Protein AF-A0A367F5Q5-F1 (afdb_monomer)

Radius of gyration: 24.17 Å; Cα contacts (8 Å, |Δi|>4): 170; chains: 1; bounding box: 46×85×51 Å

pLDDT: mean 82.83, std 18.9, range [42.12, 97.88]

Sequence (128 aa):
MFGVSLPRGYWCRIDHSNPDGAPVCLRGTTTLDPEQAVGWIREAARDVAWMLDRRVFAKVWAWLGDHPGAAAAVAELGSGRPFDFQFGAGQYWWTLLARPVSLLHLTARCHCLEQVEEAPIRGYRAGL

Organism: NCBI:txid2250578

Foldseek 3Di:
DDDPQFQKKKKKWKWKFDLVRDTDTDDIDIGSALLVRLVVLLVVLVVCLVVADPVQSVVSVVVNVDPVVSVVSSVCVVVQHKDWDWTDDDRIIMIIIMHIDGDDPPPDPPPPPPPPVPDDDDDDDDDD

Mean predicted aligned error: 10.92 Å

Secondary structure (DSSP, 8-state):
-----PPEEEEEEEEEE-TTS-EEEEEEEEES-HHHHHHHHHHHHHHHHTTS-HHHHHHHHHHHH-HHHHHHHHHHHHTT--EEEEEEETTEEEEEEEEEEE--------------------------

Solvent-accessible surface area (backbone atoms only — not comparable to full-atom values): 7780 Å² total; per-residue (Å²): 133,88,78,83,78,60,55,64,27,33,44,32,40,36,32,35,34,42,83,87,68,54,70,44,76,78,50,68,52,74,39,73,45,43,62,58,47,52,49,49,50,54,49,55,50,58,76,49,38,84,78,44,55,75,70,49,29,54,54,53,52,50,56,74,65,37,59,70,61,51,54,49,51,26,52,39,38,68,74,63,42,67,48,79,52,74,53,60,62,92,59,45,37,38,42,35,38,38,35,67,40,72,48,79,82,78,80,69,80,78,77,72,80,85,76,76,80,80,73,82,82,78,82,84,79,83,84,132

Nearest PDB structures (foldseek):
  8xci-assembly1_J  TM=7.444E-01  e=2.643E+00  Escherichia phage Lambda
  6ion-assembly1_A  TM=4.328E-01  e=4.855E+00  Homo sapiens
  6anz-assembly1_A-2  TM=5.271E-01  e=7.897E+00  Neisseria gonorrhoeae NCCP11945

Structure (mmCIF, N/CA/C/O backbone):
data_AF-A0A367F5Q5-F1
#
_entry.id   AF-A0A367F5Q5-F1
#
loop_
_atom_site.group_PDB
_atom_site.id
_atom_site.type_symbol
_atom_site.label_atom_id
_atom_site.label_alt_id
_atom_site.label_comp_id
_atom_site.label_asym_id
_atom_site.label_entity_id
_atom_site.label_seq_id
_atom_site.pdbx_PDB_ins_code
_atom_site.Cartn_x
_atom_site.Cartn_y
_atom_site.Cartn_z
_atom_site.occupancy
_atom_site.B_iso_or_equiv
_atom_site.auth_seq_id
_atom_site.auth_comp_id
_atom_site.auth_asym_id
_atom_site.auth_atom_id
_atom_site.pdbx_PDB_model_num
ATOM 1 N N . MET A 1 1 ? -16.674 2.197 34.337 1.00 42.12 1 MET A N 1
ATOM 2 C CA . MET A 1 1 ? -15.764 3.070 33.566 1.00 42.12 1 MET A CA 1
ATOM 3 C C . MET A 1 1 ? -15.868 2.623 32.112 1.00 42.12 1 MET A C 1
ATOM 5 O O . MET A 1 1 ? -15.331 1.578 31.778 1.00 42.12 1 MET A O 1
ATOM 9 N N . PHE A 1 2 ? -16.672 3.294 31.286 1.00 50.03 2 PHE A N 1
ATOM 10 C CA . PHE A 1 2 ? -16.804 2.926 29.873 1.00 50.03 2 PHE A CA 1
ATOM 11 C C . PHE A 1 2 ? -15.664 3.599 29.109 1.00 50.03 2 PHE A C 1
ATOM 13 O O . PHE A 1 2 ? -15.701 4.803 28.871 1.00 50.03 2 PHE A O 1
ATOM 20 N N . GLY A 1 3 ? -14.609 2.842 28.811 1.00 60.38 3 GLY A N 1
ATOM 21 C CA . GLY A 1 3 ? -13.571 3.298 27.896 1.00 60.38 3 GLY A CA 1
ATOM 22 C C . GLY A 1 3 ? -14.168 3.366 26.498 1.00 60.38 3 GLY A C 1
ATOM 23 O O . GLY A 1 3 ? -14.620 2.350 25.975 1.00 60.38 3 GLY A O 1
ATOM 24 N N . VAL A 1 4 ? -14.215 4.554 25.904 1.00 66.38 4 VAL A N 1
ATOM 25 C CA . VAL A 1 4 ? -14.598 4.696 24.499 1.00 66.38 4 VAL A CA 1
ATOM 26 C C . VAL A 1 4 ? -13.467 4.084 23.671 1.00 66.38 4 VAL A C 1
ATOM 28 O O . VAL A 1 4 ? -12.388 4.666 23.575 1.00 66.38 4 VAL A O 1
ATOM 31 N N . SER A 1 5 ? -13.674 2.889 23.112 1.00 76.12 5 SER A N 1
ATOM 32 C CA . SER A 1 5 ? -12.738 2.327 22.138 1.00 76.12 5 SER A CA 1
ATOM 33 C C . SER A 1 5 ? -12.936 3.052 20.813 1.00 76.12 5 SER A C 1
ATOM 35 O O . SER A 1 5 ? -14.011 2.970 20.215 1.00 76.12 5 SER A O 1
ATOM 37 N N . LEU A 1 6 ? -11.914 3.773 20.360 1.00 80.00 6 LEU A N 1
ATOM 38 C CA . LEU A 1 6 ? -11.952 4.408 19.048 1.00 80.00 6 LEU A CA 1
ATOM 39 C C . LEU A 1 6 ? -12.026 3.336 17.951 1.00 80.00 6 LEU A C 1
ATOM 41 O O . LEU A 1 6 ? -11.348 2.308 18.065 1.00 80.00 6 LEU A O 1
ATOM 45 N N . PRO A 1 7 ? -12.820 3.555 16.889 1.00 82.44 7 PRO A N 1
ATOM 46 C CA . PRO A 1 7 ? -12.836 2.647 15.758 1.00 82.44 7 PRO A CA 1
ATOM 47 C C . PRO A 1 7 ? -11.456 2.621 15.107 1.00 82.44 7 PRO A C 1
ATOM 49 O O . PRO A 1 7 ? -10.784 3.646 14.944 1.00 82.44 7 PRO A O 1
ATOM 52 N N . ARG A 1 8 ? -11.036 1.417 14.736 1.00 88.75 8 ARG A N 1
ATOM 53 C CA . ARG A 1 8 ? -9.786 1.202 14.029 1.00 88.75 8 ARG A CA 1
ATOM 54 C C . ARG A 1 8 ? -9.991 1.497 12.548 1.00 88.75 8 ARG A C 1
ATOM 56 O O . ARG A 1 8 ? -10.961 1.040 11.954 1.00 88.75 8 ARG A O 1
ATOM 63 N N . GLY A 1 9 ? -9.067 2.246 11.970 1.00 94.00 9 GLY A N 1
ATOM 64 C CA . GLY A 1 9 ? -9.004 2.511 10.542 1.00 94.00 9 GLY A CA 1
ATOM 65 C C . GLY A 1 9 ? -7.585 2.376 10.016 1.00 94.00 9 GLY A C 1
ATOM 66 O O . GLY A 1 9 ? -6.656 2.005 10.738 1.00 94.00 9 GLY A O 1
ATOM 67 N N . TYR A 1 10 ? -7.424 2.700 8.744 1.00 96.44 10 TYR A N 1
ATOM 68 C CA . TYR A 1 10 ? -6.175 2.616 8.013 1.00 96.44 10 TYR A CA 1
ATOM 69 C C . TYR A 1 10 ? -5.937 3.936 7.305 1.00 96.44 10 TYR A C 1
ATOM 71 O O . TYR A 1 10 ? -6.725 4.356 6.456 1.00 96.44 10 TYR A O 1
ATOM 79 N N . TRP A 1 11 ? -4.847 4.598 7.672 1.00 96.31 11 TRP A N 1
ATOM 80 C CA . TRP A 1 11 ? -4.366 5.781 6.985 1.00 96.31 11 TRP A CA 1
ATOM 81 C C . TRP A 1 11 ? -3.425 5.349 5.866 1.00 96.31 11 TRP A C 1
ATOM 83 O O . TRP A 1 11 ? -2.403 4.708 6.121 1.00 96.31 11 TRP A O 1
ATOM 93 N N . CYS A 1 12 ? -3.801 5.669 4.632 1.00 97.31 12 CYS A N 1
ATOM 94 C CA . CYS A 1 12 ? -3.041 5.328 3.439 1.00 97.31 12 CYS A CA 1
ATOM 95 C C . CYS A 1 12 ? -2.444 6.595 2.827 1.00 97.31 12 CYS A C 1
ATOM 97 O O . CYS A 1 12 ? -3.110 7.633 2.791 1.00 97.31 12 CYS A O 1
ATOM 99 N N . ARG A 1 13 ? -1.204 6.520 2.345 1.00 97.25 13 ARG A N 1
ATOM 100 C CA . ARG A 1 13 ? -0.484 7.663 1.774 1.00 97.25 13 ARG A CA 1
ATOM 101 C C . ARG A 1 13 ? 0.461 7.221 0.667 1.00 97.25 13 ARG A C 1
ATOM 103 O O . ARG A 1 13 ? 0.980 6.109 0.701 1.00 97.25 13 ARG A O 1
ATOM 110 N N . ILE A 1 14 ? 0.675 8.111 -0.294 1.00 96.12 14 ILE A N 1
ATOM 111 C CA . ILE A 1 14 ? 1.726 8.009 -1.297 1.00 96.12 14 ILE A CA 1
ATOM 112 C C . ILE A 1 14 ? 2.607 9.250 -1.213 1.00 96.12 14 ILE A C 1
ATOM 114 O O . ILE A 1 14 ? 2.140 10.385 -1.362 1.00 96.12 14 ILE A O 1
ATOM 118 N N . ASP A 1 15 ? 3.883 8.999 -0.969 1.00 93.62 15 ASP A N 1
ATOM 119 C CA . ASP A 1 15 ? 4.935 9.996 -0.895 1.00 93.62 15 ASP A CA 1
ATOM 120 C C . ASP A 1 15 ? 5.915 9.782 -2.052 1.00 93.62 15 ASP A C 1
ATOM 122 O O . ASP A 1 15 ? 6.188 8.644 -2.448 1.00 93.62 15 ASP A O 1
ATOM 126 N N . HIS A 1 16 ? 6.462 10.877 -2.576 1.00 90.31 16 HIS A N 1
ATOM 127 C CA . HIS A 1 16 ? 7.584 1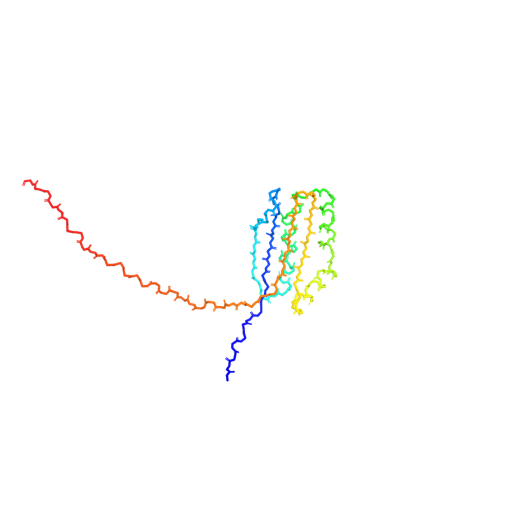0.849 -3.507 1.00 90.31 16 HIS A CA 1
ATOM 128 C C . HIS A 1 16 ? 8.777 11.592 -2.913 1.00 90.31 16 HIS A C 1
ATOM 130 O O . HIS A 1 16 ? 8.626 12.661 -2.323 1.00 90.31 16 HIS A O 1
ATOM 136 N N . SER A 1 17 ? 9.972 11.038 -3.058 1.00 86.25 17 SER A N 1
ATOM 137 C CA . SER A 1 17 ? 11.209 11.724 -2.703 1.00 86.25 17 SER A CA 1
ATOM 138 C C . SER A 1 17 ? 11.615 12.667 -3.833 1.00 86.25 17 SER A C 1
ATOM 140 O O . SER A 1 17 ? 11.729 12.246 -4.986 1.00 86.25 17 SER A O 1
ATOM 142 N N . ASN A 1 18 ? 11.850 13.934 -3.493 1.00 74.56 18 ASN A N 1
ATOM 143 C CA . ASN A 1 18 ? 12.550 14.880 -4.362 1.00 74.56 18 ASN A CA 1
ATOM 144 C C . ASN A 1 18 ? 14.079 14.676 -4.213 1.00 74.56 18 ASN A C 1
ATOM 146 O O . ASN A 1 18 ? 14.505 14.248 -3.138 1.00 74.56 18 ASN A O 1
ATOM 150 N N . PRO A 1 19 ? 14.923 15.001 -5.213 1.00 71.12 19 PRO A N 1
ATOM 151 C CA . PRO A 1 19 ? 16.380 15.126 -5.098 1.00 71.12 19 PRO A CA 1
ATOM 152 C C . PRO A 1 19 ? 16.921 15.736 -3.796 1.00 71.12 19 PRO A C 1
ATOM 154 O O . PRO A 1 19 ? 17.961 15.296 -3.313 1.00 71.12 19 PRO A O 1
ATOM 157 N N . ASP A 1 20 ? 16.197 16.684 -3.194 1.00 75.94 20 ASP A N 1
ATOM 158 C CA . ASP A 1 20 ? 16.553 17.317 -1.912 1.00 75.94 20 ASP A CA 1
ATOM 159 C C . ASP A 1 20 ? 16.311 16.416 -0.677 1.00 75.94 20 ASP A C 1
ATOM 161 O O . ASP A 1 20 ? 16.509 16.830 0.463 1.00 75.94 20 ASP A O 1
ATOM 165 N N . GLY A 1 21 ? 15.844 15.181 -0.880 1.00 69.69 21 GLY A N 1
ATOM 166 C CA . GLY A 1 21 ? 15.638 14.155 0.145 1.00 69.69 21 GLY A CA 1
ATOM 167 C C . GLY A 1 21 ? 14.335 14.273 0.942 1.00 69.69 21 GLY A C 1
ATOM 168 O O . GLY A 1 21 ? 13.954 13.318 1.620 1.00 69.69 21 GLY A O 1
ATOM 169 N N . ALA A 1 22 ? 13.616 15.396 0.853 1.00 78.44 22 ALA A N 1
ATOM 170 C CA . ALA A 1 22 ? 12.341 15.567 1.543 1.00 78.44 22 ALA A CA 1
ATOM 171 C C . ALA A 1 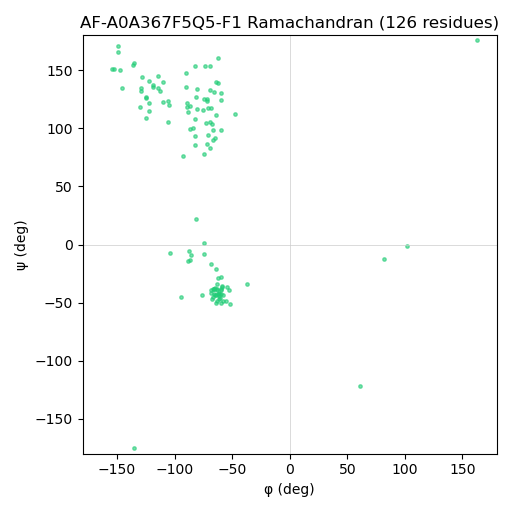22 ? 11.218 14.760 0.853 1.00 78.44 22 ALA A C 1
ATOM 173 O O . ALA A 1 22 ? 10.993 14.940 -0.350 1.00 78.44 22 ALA A O 1
ATOM 174 N N . PRO A 1 23 ? 10.490 13.888 1.581 1.00 79.81 23 PRO A N 1
ATOM 175 C CA . PRO A 1 23 ? 9.317 13.219 1.042 1.00 79.81 23 PRO A CA 1
ATOM 176 C C . PRO A 1 23 ? 8.170 14.220 0.900 1.00 79.81 23 PRO A C 1
ATOM 178 O O . PRO A 1 23 ? 7.771 14.888 1.856 1.00 79.81 23 PRO A O 1
ATOM 181 N N . VAL A 1 24 ? 7.621 14.305 -0.304 1.00 86.94 24 VAL A N 1
ATOM 182 C CA . VAL A 1 24 ? 6.459 15.123 -0.621 1.00 86.94 24 VAL A CA 1
ATOM 183 C C . VAL A 1 24 ? 5.250 14.212 -0.764 1.00 86.94 24 VAL A C 1
ATOM 185 O O . VAL A 1 24 ? 5.185 13.328 -1.622 1.00 86.94 24 VAL A O 1
ATOM 188 N N . CYS A 1 25 ? 4.263 14.465 0.082 1.00 88.25 25 CYS A N 1
ATOM 189 C CA . CYS A 1 25 ? 2.986 13.779 0.040 1.00 88.25 25 CYS A CA 1
ATOM 190 C C . CYS A 1 25 ? 2.162 14.221 -1.152 1.00 88.25 25 CYS A C 1
ATOM 192 O O . CYS A 1 25 ? 1.816 15.394 -1.267 1.00 88.2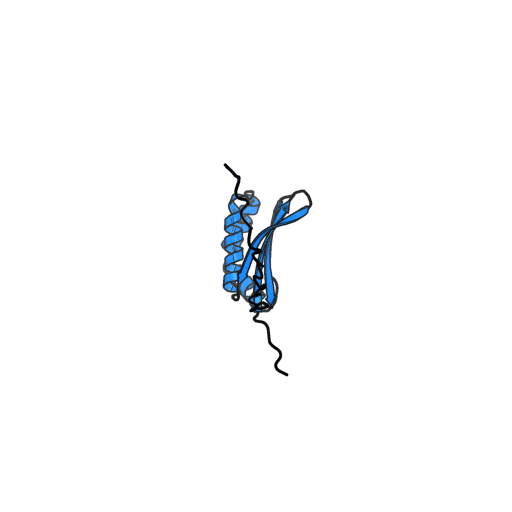5 25 CYS A O 1
ATOM 194 N N . LEU A 1 26 ? 1.774 13.261 -1.982 1.00 87.81 26 LEU A N 1
ATOM 195 C CA . LEU A 1 26 ? 0.944 13.526 -3.151 1.00 87.81 26 LEU A CA 1
ATOM 196 C C . LEU A 1 26 ? -0.532 13.323 -2.848 1.00 87.81 26 LEU A C 1
ATOM 198 O O . LEU A 1 26 ? -1.369 14.142 -3.216 1.00 87.81 26 LEU A O 1
ATOM 202 N N . ARG A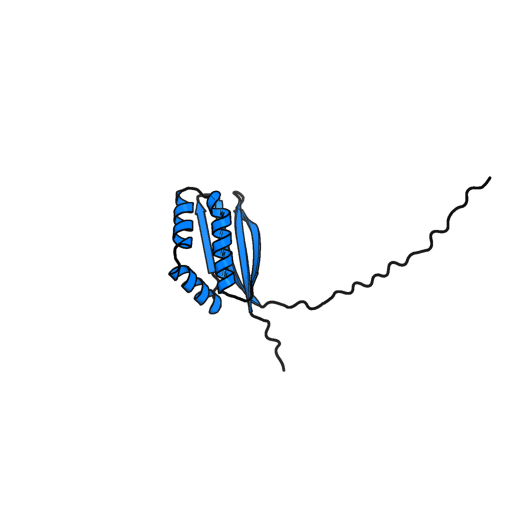 1 27 ? -0.858 12.222 -2.168 1.00 93.06 27 ARG A N 1
ATOM 203 C CA . ARG A 1 27 ? -2.238 11.842 -1.870 1.00 93.06 27 ARG A CA 1
ATOM 204 C C . ARG A 1 27 ? -2.281 10.977 -0.620 1.00 93.06 27 ARG A C 1
ATOM 206 O O . ARG A 1 27 ? -1.355 10.219 -0.335 1.00 93.06 27 ARG A O 1
ATOM 213 N N . GLY A 1 28 ? -3.394 11.054 0.092 1.00 94.00 28 GLY A N 1
ATOM 214 C CA . GLY A 1 28 ? -3.719 10.114 1.149 1.00 94.00 28 GLY A CA 1
ATOM 215 C C . GLY A 1 28 ? -5.220 9.918 1.272 1.00 94.00 28 GLY A C 1
ATOM 216 O O . GLY A 1 28 ? -6.008 10.678 0.709 1.00 94.00 28 GLY A O 1
ATOM 217 N N . THR A 1 29 ? -5.606 8.871 1.987 1.00 94.94 29 THR A N 1
ATOM 218 C CA . THR A 1 29 ? -6.997 8.593 2.340 1.00 94.94 29 THR A CA 1
ATOM 219 C C . THR A 1 29 ? -7.068 7.863 3.676 1.00 94.94 29 THR A C 1
ATOM 221 O O . THR A 1 29 ? -6.057 7.407 4.218 1.00 94.94 29 THR A O 1
ATOM 224 N N . THR A 1 30 ? -8.278 7.726 4.198 1.00 95.12 30 THR A N 1
ATOM 225 C CA . THR A 1 30 ? -8.566 6.913 5.371 1.00 95.12 30 THR A CA 1
ATOM 226 C C . THR A 1 30 ? -9.729 5.986 5.064 1.00 95.12 30 THR A C 1
ATOM 228 O O . THR A 1 30 ? -10.737 6.417 4.512 1.00 95.12 30 THR A O 1
ATOM 231 N N . THR A 1 31 ? -9.598 4.715 5.433 1.00 94.81 31 THR A N 1
ATOM 232 C CA . THR A 1 31 ? -10.670 3.718 5.318 1.00 94.81 31 THR A CA 1
ATOM 233 C C . THR A 1 31 ? -10.760 2.877 6.587 1.00 94.81 31 THR A C 1
ATOM 235 O O . THR A 1 31 ? -9.799 2.779 7.348 1.00 94.81 31 THR A O 1
ATOM 238 N N . LEU A 1 32 ? -11.927 2.291 6.838 1.00 94.75 32 LEU A N 1
ATOM 239 C CA . LEU A 1 32 ? -12.154 1.350 7.937 1.00 94.75 32 LEU A CA 1
ATOM 240 C C . LEU A 1 32 ? -11.813 -0.097 7.547 1.00 94.75 32 LEU A C 1
ATOM 242 O O . LEU A 1 32 ? -11.707 -0.956 8.418 1.00 94.75 32 LEU A O 1
ATOM 246 N N . ASP A 1 33 ? -11.630 -0.362 6.254 1.00 95.88 33 ASP A N 1
ATOM 247 C CA . ASP A 1 33 ? -11.496 -1.704 5.698 1.00 95.88 33 ASP A CA 1
ATOM 248 C C . ASP A 1 33 ? -10.056 -1.958 5.205 1.00 95.88 33 ASP A C 1
ATOM 250 O O . ASP A 1 33 ? -9.558 -1.205 4.358 1.00 95.88 33 ASP A O 1
ATOM 254 N N . PRO A 1 34 ? -9.357 -2.995 5.713 1.00 96.81 34 PRO A N 1
ATOM 255 C CA . PRO A 1 34 ? -8.015 -3.327 5.241 1.00 96.81 34 PRO A CA 1
ATOM 256 C C . PRO A 1 34 ? -7.979 -3.721 3.756 1.00 96.81 34 PRO A C 1
ATOM 258 O O . PRO A 1 34 ? -6.969 -3.466 3.099 1.00 96.81 34 PRO A O 1
ATOM 261 N N . GLU A 1 35 ? -9.052 -4.291 3.195 1.00 97.31 35 GLU A N 1
ATOM 262 C CA . GLU A 1 35 ? -9.112 -4.616 1.764 1.00 97.31 35 GLU A CA 1
ATOM 263 C C . GLU A 1 35 ? -9.122 -3.349 0.914 1.00 97.31 35 GLU A C 1
ATOM 265 O O . GLU A 1 35 ? -8.341 -3.228 -0.033 1.00 97.31 35 GLU A O 1
ATOM 270 N N . GLN A 1 36 ? -9.929 -2.358 1.299 1.00 97.88 36 GLN A N 1
ATOM 271 C CA . GLN A 1 36 ? -9.925 -1.048 0.650 1.00 97.88 36 GLN A CA 1
ATOM 272 C C . GLN A 1 36 ? -8.585 -0.329 0.808 1.00 97.88 36 GLN A C 1
ATOM 274 O O . GLN A 1 36 ? -8.163 0.365 -0.114 1.00 97.88 36 GLN A O 1
ATOM 279 N N . ALA A 1 37 ? -7.892 -0.501 1.937 1.00 97.62 37 ALA A N 1
ATOM 280 C CA . ALA A 1 37 ? -6.570 0.084 2.138 1.00 97.62 37 ALA A CA 1
ATOM 281 C C . ALA A 1 37 ? -5.555 -0.484 1.132 1.00 97.62 37 ALA A C 1
ATOM 283 O O . ALA A 1 37 ? -4.876 0.276 0.442 1.00 97.62 37 ALA A O 1
ATOM 284 N N . VAL A 1 38 ? -5.488 -1.812 0.978 1.00 97.75 38 VAL A N 1
ATOM 285 C CA . VAL A 1 38 ? -4.613 -2.449 -0.025 1.00 97.75 38 VAL A CA 1
ATOM 286 C C . VAL A 1 38 ? -5.068 -2.128 -1.450 1.00 97.75 38 VAL A C 1
ATOM 288 O O . VAL A 1 38 ? -4.228 -1.882 -2.319 1.00 97.75 38 VAL A O 1
ATOM 291 N N . GLY A 1 39 ? -6.379 -2.078 -1.696 1.00 97.75 39 GLY A N 1
ATOM 292 C CA . GLY A 1 39 ? -6.958 -1.637 -2.965 1.00 97.75 39 GLY A CA 1
ATOM 293 C C . GLY A 1 39 ? -6.469 -0.243 -3.353 1.00 97.75 39 GLY A C 1
ATOM 294 O O . GLY A 1 39 ? -5.928 -0.066 -4.445 1.00 97.75 39 GLY A O 1
ATOM 295 N N . TRP A 1 40 ? -6.529 0.704 -2.415 1.00 97.81 40 TRP A N 1
ATOM 296 C CA . TRP A 1 40 ? -6.029 2.061 -2.605 1.00 97.81 40 TRP A CA 1
ATOM 297 C C . TRP A 1 40 ? -4.530 2.093 -2.925 1.00 97.81 40 TRP A C 1
ATOM 299 O O . TRP A 1 40 ? -4.122 2.808 -3.835 1.00 97.81 40 TRP A O 1
ATOM 309 N N . ILE A 1 41 ? -3.699 1.292 -2.242 1.00 97.50 41 ILE A N 1
ATOM 310 C CA . ILE A 1 41 ? -2.256 1.207 -2.546 1.00 97.50 41 ILE A CA 1
ATOM 311 C C . ILE A 1 41 ? -2.035 0.710 -3.980 1.00 97.50 41 ILE A C 1
ATOM 313 O O . ILE A 1 41 ? -1.181 1.228 -4.699 1.00 97.50 41 ILE A O 1
ATOM 317 N N . ARG A 1 42 ? -2.807 -0.285 -4.424 1.00 97.38 42 ARG A N 1
ATOM 318 C CA . ARG A 1 42 ? -2.697 -0.845 -5.779 1.00 97.38 42 ARG A CA 1
ATOM 319 C C . ARG A 1 42 ? -3.150 0.147 -6.842 1.00 97.38 42 ARG A C 1
ATOM 321 O O . ARG A 1 42 ? -2.528 0.228 -7.896 1.00 97.38 42 ARG A O 1
ATOM 328 N N . GLU A 1 43 ? -4.202 0.907 -6.576 1.00 97.31 43 GLU A N 1
ATOM 329 C CA . GLU A 1 43 ? -4.635 2.009 -7.439 1.00 97.31 43 GLU A CA 1
ATOM 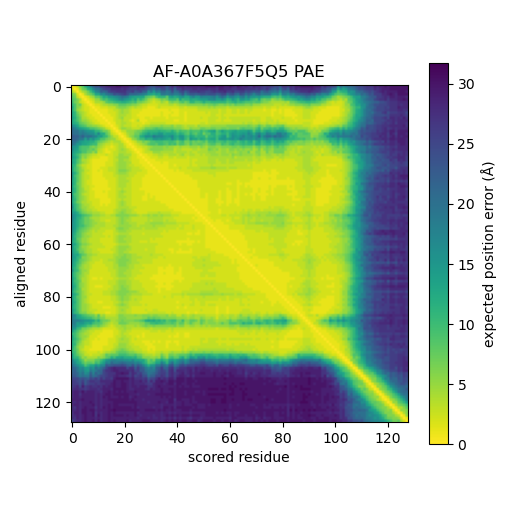330 C C . GLU A 1 43 ? -3.578 3.110 -7.505 1.00 97.31 43 GLU A C 1
ATOM 332 O O . GLU A 1 43 ? -3.125 3.441 -8.595 1.00 97.31 43 GLU A O 1
ATOM 337 N N . ALA A 1 44 ? -3.079 3.579 -6.361 1.00 96.31 44 ALA A N 1
ATOM 338 C CA . ALA A 1 44 ? -2.033 4.595 -6.312 1.00 96.31 44 ALA A CA 1
ATOM 339 C C . ALA A 1 44 ? -0.749 4.145 -7.037 1.00 96.31 44 ALA A C 1
ATOM 341 O O . ALA A 1 44 ? -0.116 4.944 -7.721 1.00 96.31 44 ALA A O 1
ATOM 342 N N . ALA A 1 45 ? -0.381 2.861 -6.954 1.00 95.56 45 ALA A N 1
ATOM 343 C CA . ALA A 1 45 ? 0.748 2.308 -7.702 1.00 95.56 45 ALA A CA 1
ATOM 344 C C . ALA A 1 45 ? 0.505 2.314 -9.223 1.00 95.56 45 ALA A C 1
ATOM 346 O O . ALA A 1 45 ? 1.430 2.592 -9.985 1.00 95.56 45 ALA A O 1
ATOM 347 N N . ARG A 1 46 ? -0.727 2.036 -9.678 1.00 95.50 46 ARG A N 1
ATOM 348 C CA . ARG A 1 46 ? -1.108 2.144 -11.100 1.00 95.50 46 ARG A CA 1
ATOM 349 C C . ARG A 1 46 ? -1.067 3.588 -11.583 1.00 95.50 46 ARG A C 1
ATOM 351 O O . ARG A 1 46 ? -0.531 3.837 -12.661 1.00 95.50 46 ARG A O 1
ATOM 358 N N . ASP A 1 47 ? -1.565 4.516 -10.771 1.00 93.56 47 ASP A N 1
ATOM 359 C CA . ASP A 1 47 ? -1.620 5.945 -11.089 1.00 93.56 47 ASP A CA 1
ATOM 360 C C . ASP A 1 47 ? -0.232 6.539 -11.337 1.00 93.56 47 ASP A C 1
ATOM 362 O O . ASP A 1 47 ? -0.107 7.494 -12.097 1.00 93.56 47 ASP A O 1
ATOM 366 N N . VAL A 1 48 ? 0.814 5.977 -10.724 1.00 92.44 48 VAL A N 1
ATOM 367 C CA . VAL A 1 48 ? 2.192 6.471 -10.869 1.00 92.44 48 VAL A CA 1
ATOM 368 C C . VAL A 1 48 ? 3.056 5.616 -11.787 1.00 92.44 48 VAL A C 1
ATOM 37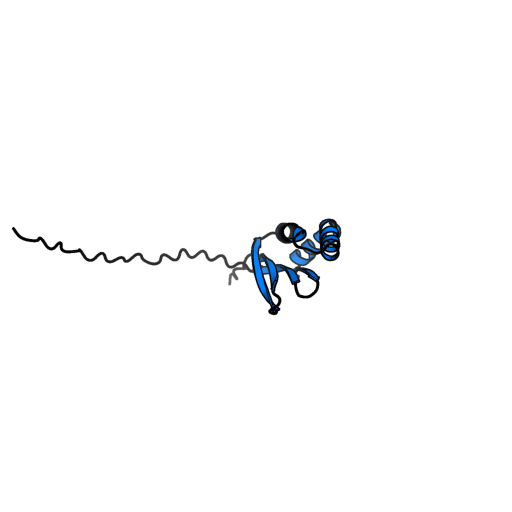0 O O . VAL A 1 48 ? 4.162 6.023 -12.132 1.00 92.44 48 VAL A O 1
ATOM 373 N N . ALA A 1 49 ? 2.557 4.458 -12.233 1.00 91.38 49 ALA A N 1
ATOM 374 C CA . ALA A 1 49 ? 3.328 3.495 -13.015 1.00 91.38 49 ALA A CA 1
ATOM 375 C C . ALA A 1 49 ? 3.879 4.086 -14.322 1.00 91.38 49 ALA A C 1
ATOM 377 O O . ALA A 1 49 ? 4.998 3.771 -14.717 1.00 91.38 49 ALA A O 1
ATOM 378 N N . TRP A 1 50 ? 3.125 4.974 -14.975 1.00 87.50 50 TRP A N 1
ATOM 379 C CA . TRP A 1 50 ? 3.527 5.605 -16.238 1.00 87.50 50 TRP A CA 1
ATOM 380 C C . TRP A 1 50 ? 4.703 6.587 -16.095 1.00 87.50 50 TRP A C 1
ATOM 382 O O . TRP A 1 50 ? 5.335 6.912 -17.096 1.00 87.50 50 TRP A O 1
ATOM 392 N N . MET A 1 51 ? 5.020 7.036 -14.875 1.00 89.31 51 MET A N 1
ATOM 393 C CA . MET A 1 51 ? 6.173 7.903 -14.589 1.00 89.31 51 MET A CA 1
ATOM 394 C C . MET A 1 51 ? 7.466 7.116 -14.330 1.00 89.31 51 MET A C 1
ATOM 396 O O . MET A 1 51 ? 8.523 7.711 -14.129 1.00 89.31 51 MET A O 1
ATOM 400 N N . LEU A 1 52 ? 7.394 5.783 -14.281 1.00 90.38 52 LEU A N 1
ATOM 401 C CA . LEU A 1 52 ? 8.507 4.932 -13.874 1.00 90.38 52 LEU A CA 1
ATOM 402 C C . LEU A 1 52 ? 9.370 4.531 -15.066 1.00 90.38 52 LEU A C 1
ATOM 404 O O . LEU A 1 52 ? 8.881 4.298 -16.172 1.00 90.38 52 LEU A O 1
ATOM 408 N N . ASP A 1 53 ? 10.669 4.361 -14.818 1.00 91.25 53 ASP A N 1
ATOM 409 C CA . ASP A 1 53 ? 11.533 3.710 -15.793 1.00 91.25 53 ASP A CA 1
ATOM 410 C C . ASP A 1 53 ? 11.091 2.257 -16.040 1.00 91.25 53 ASP A C 1
ATOM 412 O O . ASP A 1 53 ? 10.416 1.624 -15.224 1.00 91.25 53 ASP A O 1
ATOM 416 N N . ARG A 1 54 ? 11.521 1.690 -17.170 1.00 92.25 54 ARG A N 1
ATOM 417 C CA . ARG A 1 54 ? 11.113 0.348 -17.610 1.00 92.25 54 ARG A CA 1
ATOM 418 C C . ARG A 1 54 ? 11.368 -0.748 -16.568 1.00 92.25 54 ARG A C 1
ATOM 420 O O . ARG A 1 54 ? 10.589 -1.698 -16.478 1.00 92.25 54 ARG A O 1
ATOM 427 N N . ARG A 1 55 ? 12.467 -0.666 -15.812 1.00 92.31 55 ARG A N 1
ATOM 428 C CA . ARG A 1 55 ? 12.848 -1.697 -14.838 1.00 92.31 55 ARG A CA 1
ATOM 429 C C . ARG A 1 55 ? 11.982 -1.599 -13.589 1.00 92.31 55 ARG A C 1
ATOM 431 O O . ARG A 1 55 ? 11.543 -2.631 -13.082 1.00 92.31 55 ARG A O 1
ATOM 438 N N . VAL A 1 56 ? 11.751 -0.390 -13.089 1.00 94.00 56 VAL A N 1
ATOM 439 C CA . VAL A 1 56 ? 10.892 -0.154 -11.924 1.00 94.00 56 VAL A CA 1
ATOM 440 C C . VAL A 1 56 ? 9.436 -0.449 -12.281 1.00 94.00 56 VAL A C 1
ATOM 442 O O . VAL A 1 56 ? 8.771 -1.162 -11.532 1.00 94.00 56 VAL A O 1
ATOM 445 N N . PHE A 1 57 ? 8.981 -0.032 -13.467 1.00 94.56 57 PHE A N 1
ATOM 446 C CA . PHE A 1 57 ? 7.663 -0.368 -14.003 1.00 94.56 57 PHE A CA 1
ATOM 447 C C . PHE A 1 57 ? 7.407 -1.876 -13.976 1.00 94.56 57 PHE A C 1
ATOM 449 O O . PHE A 1 57 ? 6.405 -2.312 -13.422 1.00 94.56 57 PHE A O 1
ATOM 456 N N . ALA A 1 58 ? 8.329 -2.692 -14.501 1.00 94.44 58 ALA A N 1
ATOM 457 C CA . ALA A 1 58 ? 8.157 -4.145 -14.533 1.00 94.44 58 ALA A CA 1
ATOM 458 C C . ALA A 1 58 ? 7.986 -4.756 -13.129 1.00 94.44 58 ALA A C 1
ATOM 460 O O . ALA A 1 58 ? 7.173 -5.661 -12.948 1.00 94.44 58 ALA A O 1
ATOM 461 N N . LYS A 1 59 ? 8.710 -4.244 -12.124 1.00 93.50 59 LYS A N 1
ATOM 462 C CA . LYS A 1 59 ? 8.569 -4.687 -10.727 1.00 93.50 59 LYS A CA 1
ATOM 463 C C . LYS A 1 59 ? 7.216 -4.297 -10.138 1.00 93.50 59 LYS A C 1
ATOM 465 O O . LYS A 1 59 ? 6.557 -5.133 -9.528 1.00 93.50 59 LYS A O 1
ATOM 470 N N . VAL A 1 60 ? 6.806 -3.043 -10.332 1.00 95.88 60 VAL A N 1
ATOM 471 C CA . VAL A 1 60 ? 5.503 -2.552 -9.864 1.00 95.88 60 VAL A CA 1
ATOM 472 C C . VAL A 1 60 ? 4.378 -3.337 -10.529 1.00 95.88 60 VAL A C 1
ATOM 474 O O . VAL A 1 60 ? 3.457 -3.780 -9.851 1.00 95.88 60 VAL A O 1
ATOM 477 N N . TRP A 1 61 ? 4.487 -3.604 -11.830 1.00 95.44 61 TRP A N 1
ATOM 478 C CA . TRP A 1 61 ? 3.498 -4.377 -12.571 1.00 95.44 61 TRP A CA 1
ATOM 479 C C . TRP A 1 61 ? 3.425 -5.840 -12.121 1.00 95.44 61 TRP A C 1
ATOM 481 O O . TRP A 1 61 ? 2.332 -6.390 -12.009 1.00 95.44 61 TRP A O 1
ATOM 491 N N . ALA A 1 62 ? 4.564 -6.460 -11.795 1.00 95.56 62 ALA A N 1
ATOM 492 C CA . ALA A 1 62 ? 4.592 -7.802 -11.218 1.00 95.56 62 ALA A CA 1
ATOM 493 C C . ALA A 1 62 ? 3.861 -7.853 -9.866 1.00 95.56 62 ALA A C 1
ATOM 495 O O . ALA A 1 62 ? 3.027 -8.728 -9.656 1.00 95.56 62 ALA A O 1
ATOM 496 N N . TRP A 1 63 ? 4.095 -6.875 -8.986 1.00 94.62 63 TRP A N 1
ATOM 497 C CA . TRP A 1 63 ? 3.372 -6.768 -7.714 1.00 94.62 63 TRP A CA 1
ATOM 498 C C . TRP A 1 63 ? 1.870 -6.486 -7.907 1.00 94.62 63 TRP A C 1
ATOM 500 O O . TRP A 1 63 ? 1.013 -7.048 -7.222 1.00 94.62 63 TRP A O 1
ATOM 510 N N . LEU A 1 64 ? 1.511 -5.676 -8.904 1.00 95.94 64 LEU A N 1
ATOM 511 C CA . LEU A 1 64 ? 0.117 -5.477 -9.302 1.00 95.94 64 LEU A CA 1
ATOM 512 C C . LEU A 1 64 ? -0.537 -6.756 -9.851 1.00 95.94 64 LEU A C 1
ATOM 514 O O . LEU A 1 64 ? -1.760 -6.853 -9.820 1.00 95.94 64 LEU A O 1
ATOM 518 N N . GLY A 1 65 ? 0.227 -7.746 -10.309 1.00 95.31 65 GLY A N 1
ATOM 519 C CA . GLY A 1 65 ? -0.277 -9.080 -10.658 1.00 95.31 65 GLY A CA 1
ATOM 520 C C . GLY A 1 65 ? -0.301 -10.078 -9.492 1.00 95.31 65 GLY A C 1
ATOM 521 O O . GLY A 1 65 ? -0.955 -11.114 -9.587 1.00 95.31 65 GLY A O 1
ATOM 522 N N . ASP A 1 66 ? 0.382 -9.779 -8.385 1.00 96.50 66 ASP A N 1
ATOM 523 C CA . ASP A 1 66 ? 0.538 -10.680 -7.241 1.00 96.50 66 ASP A CA 1
ATOM 524 C C . ASP A 1 66 ? -0.676 -10.626 -6.298 1.00 96.50 66 ASP A C 1
ATOM 526 O O . ASP A 1 66 ? -0.729 -9.870 -5.323 1.00 96.50 66 ASP A O 1
ATOM 530 N N . HIS A 1 67 ? -1.694 -11.427 -6.615 1.00 95.56 67 HIS A N 1
ATOM 531 C CA . HIS A 1 67 ? -2.885 -11.569 -5.777 1.00 95.56 67 HIS A CA 1
ATOM 532 C C . HIS A 1 67 ? -2.596 -12.208 -4.405 1.00 95.56 67 HIS A C 1
ATOM 534 O O . HIS A 1 67 ? -3.102 -11.679 -3.412 1.00 95.56 67 HIS A O 1
ATOM 540 N N . PRO A 1 68 ? -1.786 -13.282 -4.294 1.00 97.31 68 PRO A N 1
ATOM 541 C CA . PRO A 1 68 ? -1.392 -13.824 -2.994 1.00 97.31 68 PRO A CA 1
ATOM 542 C C . PRO A 1 68 ? -0.675 -12.803 -2.103 1.00 97.31 68 PRO A C 1
ATOM 544 O O . PRO A 1 68 ? -1.009 -12.687 -0.925 1.00 97.31 68 PRO A O 1
ATOM 547 N N . GLY A 1 69 ? 0.255 -12.020 -2.656 1.00 95.38 69 GLY A N 1
ATOM 548 C CA . GLY A 1 69 ? 0.940 -10.959 -1.916 1.00 95.38 69 GLY A CA 1
ATOM 549 C C . GLY A 1 69 ? -0.007 -9.853 -1.447 1.00 95.38 69 GLY A C 1
ATOM 550 O O . GLY A 1 69 ? 0.105 -9.379 -0.316 1.00 95.38 69 GLY A O 1
ATOM 551 N N . ALA A 1 70 ? -0.996 -9.481 -2.267 1.00 96.12 70 ALA A N 1
ATOM 552 C CA . ALA A 1 70 ? -2.037 -8.539 -1.857 1.00 96.12 70 ALA A CA 1
ATOM 553 C C . ALA A 1 70 ? -2.897 -9.093 -0.706 1.00 96.12 70 ALA A C 1
ATOM 555 O O . ALA A 1 70 ? -3.147 -8.379 0.263 1.00 96.12 70 ALA A O 1
ATOM 556 N N . ALA A 1 71 ? -3.301 -10.365 -0.772 1.00 97.38 71 ALA A N 1
ATOM 557 C CA . ALA A 1 71 ? -4.053 -11.016 0.302 1.00 97.38 71 ALA A CA 1
ATOM 558 C C . ALA A 1 71 ? -3.240 -11.097 1.606 1.00 97.38 71 ALA A C 1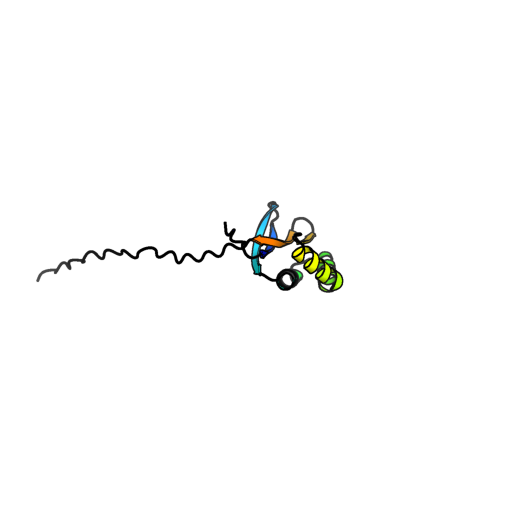
ATOM 560 O O . ALA A 1 71 ? -3.776 -10.850 2.688 1.00 97.38 71 ALA A O 1
ATOM 561 N N . ALA A 1 72 ? -1.935 -11.367 1.510 1.00 97.12 72 ALA A N 1
ATOM 562 C CA . ALA A 1 72 ? -1.036 -11.313 2.657 1.00 97.12 72 ALA A CA 1
ATOM 563 C C . ALA A 1 72 ? -0.997 -9.900 3.266 1.00 97.12 72 ALA A C 1
ATOM 565 O O . ALA A 1 72 ? -1.172 -9.757 4.471 1.00 97.12 72 ALA A O 1
ATOM 566 N N . ALA A 1 73 ? -0.869 -8.848 2.450 1.00 96.50 73 ALA A N 1
ATOM 567 C CA . ALA A 1 73 ? -0.890 -7.464 2.933 1.00 96.50 73 ALA A CA 1
ATOM 568 C C . ALA A 1 73 ? -2.199 -7.100 3.662 1.00 96.50 73 ALA A C 1
ATOM 570 O O . ALA A 1 73 ? -2.159 -6.422 4.690 1.00 96.50 73 ALA A O 1
ATOM 571 N N . VAL A 1 74 ? -3.351 -7.583 3.178 1.00 97.88 74 VAL A N 1
ATOM 572 C CA . VAL A 1 74 ? -4.650 -7.406 3.855 1.00 97.88 74 VAL A CA 1
ATOM 573 C C . VAL A 1 74 ? -4.638 -8.069 5.233 1.00 97.88 74 VAL A C 1
ATOM 575 O O . VAL A 1 74 ? -5.033 -7.442 6.218 1.00 97.88 74 VAL A O 1
ATOM 578 N N . ALA A 1 75 ? -4.157 -9.312 5.327 1.00 97.31 75 ALA A N 1
ATOM 579 C CA . ALA A 1 75 ? -4.078 -10.039 6.593 1.00 97.31 75 ALA A CA 1
ATOM 580 C C . ALA A 1 75 ? -3.141 -9.344 7.599 1.00 97.31 75 ALA A C 1
ATOM 582 O O . ALA A 1 75 ? -3.484 -9.183 8.773 1.00 97.31 75 ALA A O 1
ATOM 583 N N . GLU A 1 76 ? -1.986 -8.871 7.128 1.00 96.00 76 GLU A N 1
ATOM 584 C CA . GLU A 1 76 ? -1.018 -8.116 7.925 1.00 96.00 76 GLU A CA 1
ATOM 585 C C . GLU A 1 76 ? -1.640 -6.830 8.482 1.00 96.00 76 GLU A C 1
ATOM 587 O O . GLU A 1 76 ? -1.625 -6.616 9.700 1.00 96.00 76 GLU A O 1
ATOM 592 N N . LEU A 1 77 ? -2.285 -6.032 7.623 1.00 96.06 77 LEU A N 1
ATOM 593 C CA . LEU A 1 77 ? -3.016 -4.838 8.045 1.00 96.06 77 LEU A CA 1
ATOM 594 C C . LEU A 1 77 ? -4.104 -5.188 9.059 1.00 96.06 77 LEU A C 1
ATOM 596 O O . LEU A 1 77 ? -4.138 -4.581 10.130 1.00 96.06 77 LEU A O 1
ATOM 600 N N . GLY A 1 78 ? -4.930 -6.203 8.799 1.00 94.50 78 GLY A N 1
ATOM 601 C CA . GLY A 1 78 ? -5.953 -6.680 9.735 1.00 94.50 78 GLY A CA 1
ATOM 602 C C . GLY A 1 78 ? -5.384 -7.003 11.120 1.00 94.50 78 GLY A C 1
ATOM 603 O O . GLY A 1 78 ? -5.959 -6.623 12.144 1.00 94.50 78 GLY A O 1
ATOM 604 N N . SER A 1 79 ? -4.185 -7.585 11.168 1.00 94.56 79 SER A N 1
ATOM 605 C CA . SER A 1 79 ? -3.507 -7.965 12.411 1.00 94.56 79 SER A CA 1
ATOM 606 C C . SER A 1 79 ? -2.909 -6.803 13.219 1.00 94.56 79 SER A C 1
ATOM 608 O O . SER A 1 79 ? -2.473 -7.015 14.347 1.00 94.56 79 SER A O 1
ATOM 610 N N . GLY A 1 80 ? -2.892 -5.575 12.687 1.00 94.00 80 GLY A N 1
ATOM 611 C CA . GLY A 1 80 ? -2.256 -4.434 13.367 1.00 94.00 80 GLY A CA 1
ATOM 612 C C . GLY A 1 80 ? -0.890 -4.069 12.818 1.00 94.00 80 GLY A C 1
ATOM 613 O O . GLY A 1 80 ? -0.299 -3.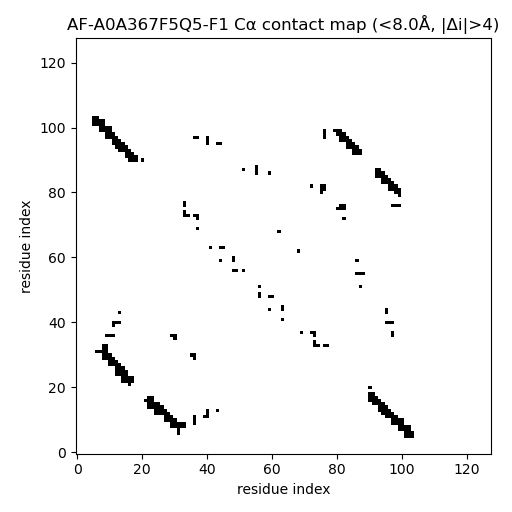102 13.299 1.00 94.00 80 GLY A O 1
ATOM 614 N N . ARG A 1 81 ? -0.387 -4.795 11.816 1.00 96.44 81 ARG A N 1
ATOM 615 C CA . ARG A 1 81 ? 0.927 -4.528 11.243 1.00 96.44 81 ARG A CA 1
ATOM 616 C C . ARG A 1 81 ? 0.820 -3.535 10.089 1.00 96.44 81 ARG A C 1
ATOM 618 O O . ARG A 1 81 ? -0.100 -3.634 9.285 1.00 96.44 81 ARG A O 1
ATOM 625 N N . PRO A 1 82 ? 1.713 -2.538 10.026 1.00 96.44 82 PRO A N 1
ATOM 626 C CA . PRO A 1 82 ? 1.750 -1.592 8.924 1.00 96.44 82 PRO A CA 1
ATOM 627 C C . PRO A 1 82 ? 2.213 -2.267 7.628 1.00 96.44 82 PRO A C 1
ATOM 629 O O . PRO A 1 82 ? 2.972 -3.232 7.666 1.00 96.44 82 PRO A O 1
ATOM 632 N N . PHE A 1 83 ? 1.798 -1.724 6.484 1.00 96.19 83 PHE A N 1
ATOM 633 C CA . PHE A 1 83 ? 2.250 -2.173 5.168 1.00 96.19 83 PHE A CA 1
ATOM 634 C C . PHE A 1 83 ? 2.974 -1.048 4.429 1.00 96.19 83 PHE A C 1
ATOM 636 O O . PHE A 1 83 ? 2.493 0.087 4.414 1.00 96.19 83 PHE A O 1
ATOM 643 N N . ASP A 1 84 ? 4.107 -1.380 3.809 1.00 95.12 84 ASP A N 1
ATOM 644 C CA . ASP A 1 84 ? 4.919 -0.480 2.990 1.00 95.12 84 ASP A CA 1
ATOM 645 C C . ASP A 1 84 ? 5.232 -1.113 1.642 1.00 95.12 84 ASP A C 1
ATOM 647 O O . ASP A 1 84 ? 5.716 -2.242 1.565 1.00 95.12 84 ASP A O 1
ATOM 651 N N . PHE A 1 85 ? 5.023 -0.343 0.582 1.00 95.38 85 PHE A N 1
ATOM 652 C CA . PHE A 1 85 ? 5.449 -0.678 -0.762 1.00 95.38 85 PHE A CA 1
ATOM 653 C C . PHE A 1 85 ? 6.305 0.458 -1.315 1.00 95.38 85 PHE A C 1
ATOM 655 O O . PHE A 1 85 ? 5.815 1.553 -1.594 1.00 95.38 85 PHE A O 1
ATOM 662 N N . GLN A 1 86 ? 7.605 0.193 -1.437 1.00 94.44 86 GLN A N 1
ATOM 663 C CA . GLN A 1 86 ? 8.595 1.164 -1.889 1.00 94.44 86 GLN A CA 1
ATOM 664 C C . GLN A 1 86 ? 9.187 0.746 -3.229 1.00 94.44 86 GLN A C 1
ATOM 666 O O . GLN A 1 86 ? 9.570 -0.410 -3.424 1.00 94.44 86 GLN A O 1
ATOM 671 N N . PHE A 1 87 ? 9.292 1.695 -4.151 1.00 93.88 87 PHE A N 1
ATOM 672 C CA . PHE A 1 87 ? 9.904 1.474 -5.454 1.00 93.88 87 PHE A CA 1
ATOM 673 C C . PHE A 1 87 ? 10.496 2.765 -6.003 1.00 93.88 87 PHE A C 1
ATOM 675 O O . PHE A 1 87 ? 10.029 3.860 -5.716 1.00 93.88 87 PHE A O 1
ATOM 682 N N . GLY A 1 88 ? 11.542 2.644 -6.807 1.00 89.81 88 GLY A N 1
ATOM 683 C CA . GLY A 1 88 ? 12.258 3.800 -7.318 1.00 89.81 88 GLY A CA 1
ATOM 684 C C . GLY A 1 88 ? 13.628 3.430 -7.851 1.00 89.81 88 GLY A C 1
ATOM 685 O O . GLY A 1 88 ? 14.061 2.274 -7.764 1.00 89.81 88 GLY A O 1
ATOM 686 N N . ALA A 1 89 ? 14.299 4.428 -8.411 1.00 83.06 89 ALA A N 1
ATOM 687 C CA . ALA A 1 89 ? 15.666 4.324 -8.889 1.00 83.06 89 ALA A CA 1
ATOM 688 C C . ALA A 1 89 ? 16.399 5.653 -8.668 1.00 83.06 89 ALA A C 1
ATOM 690 O O . ALA A 1 89 ? 15.887 6.730 -8.975 1.00 83.06 89 ALA A O 1
ATOM 691 N N . GLY A 1 90 ? 17.625 5.573 -8.147 1.00 81.56 90 GLY A N 1
ATOM 692 C CA . GLY A 1 90 ? 18.445 6.753 -7.881 1.00 81.56 90 GLY A CA 1
ATOM 693 C C . GLY A 1 90 ? 17.779 7.699 -6.882 1.00 81.56 90 GLY A C 1
ATOM 694 O O . GLY A 1 90 ? 17.496 7.301 -5.755 1.00 81.56 90 GLY A O 1
ATOM 695 N N . GLN A 1 91 ? 17.554 8.944 -7.304 1.00 76.38 91 GLN A N 1
ATOM 696 C CA . GLN A 1 91 ? 16.994 10.016 -6.473 1.00 76.38 91 GLN A CA 1
ATOM 697 C C . GLN A 1 91 ? 15.458 10.038 -6.441 1.00 76.38 91 GLN A C 1
ATOM 699 O O . GLN A 1 91 ? 14.882 10.762 -5.635 1.00 76.38 91 GLN A O 1
ATOM 704 N N . TYR A 1 92 ? 14.792 9.239 -7.278 1.00 82.94 92 TYR A N 1
ATOM 705 C CA . TYR A 1 92 ? 13.334 9.213 -7.374 1.00 82.94 92 TYR A CA 1
ATOM 706 C C . TYR A 1 92 ? 12.795 7.946 -6.720 1.00 82.94 92 TYR A C 1
ATOM 708 O O . TYR A 1 92 ? 12.897 6.850 -7.279 1.00 82.94 92 TYR A O 1
ATOM 716 N N . TRP A 1 93 ? 12.223 8.110 -5.530 1.00 90.31 93 TRP A N 1
ATOM 717 C CA . TRP A 1 93 ? 11.615 7.034 -4.755 1.00 90.31 93 TRP A CA 1
ATOM 718 C C . TRP A 1 93 ? 10.159 7.328 -4.458 1.00 90.31 93 TRP A C 1
ATOM 720 O O . TRP A 1 93 ? 9.788 8.452 -4.139 1.00 90.31 93 TRP A O 1
ATOM 730 N N . TRP A 1 94 ? 9.352 6.285 -4.537 1.00 93.50 94 TRP A N 1
ATOM 731 C CA . TRP A 1 94 ?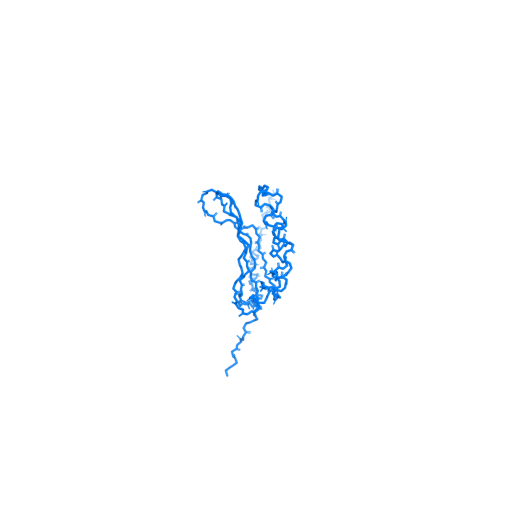 7.948 6.277 -4.188 1.00 93.50 94 TRP A CA 1
ATOM 732 C C . TRP A 1 94 ? 7.769 5.404 -2.962 1.00 93.50 94 TRP A C 1
ATOM 734 O O . TRP A 1 94 ? 8.277 4.282 -2.912 1.00 93.50 94 TRP A O 1
ATOM 744 N N . THR A 1 95 ? 7.039 5.920 -1.983 1.00 94.94 95 THR A N 1
ATOM 745 C CA . THR A 1 95 ? 6.634 5.169 -0.799 1.00 94.94 95 THR A CA 1
ATOM 746 C C . THR A 1 95 ? 5.126 5.186 -0.720 1.00 94.94 95 THR A C 1
ATOM 748 O O . THR A 1 95 ? 4.520 6.239 -0.540 1.00 94.94 95 THR A O 1
ATOM 751 N N . LEU A 1 96 ? 4.517 4.016 -0.857 1.00 96.69 96 LEU A N 1
ATOM 752 C CA . LEU A 1 96 ? 3.102 3.826 -0.610 1.00 96.69 96 LEU A CA 1
ATOM 753 C C . LEU A 1 96 ? 2.963 3.088 0.711 1.00 96.69 96 LEU A C 1
ATOM 755 O O . LEU A 1 96 ? 3.516 2.003 0.881 1.00 96.69 96 LEU A O 1
ATOM 759 N N . LEU A 1 97 ? 2.231 3.676 1.646 1.00 96.31 97 LEU A N 1
ATOM 760 C CA . LEU A 1 97 ? 2.094 3.153 2.997 1.00 96.31 97 LEU A CA 1
ATOM 761 C C . LEU A 1 97 ? 0.631 3.032 3.390 1.00 96.31 97 LEU A C 1
ATOM 763 O O . LEU A 1 97 ? -0.186 3.887 3.051 1.00 96.31 97 LEU A O 1
ATOM 767 N N . ALA A 1 98 ? 0.330 1.992 4.159 1.00 97.50 98 ALA A N 1
ATOM 768 C CA . ALA A 1 98 ? -0.905 1.846 4.910 1.00 97.50 98 ALA A CA 1
ATOM 769 C C . ALA A 1 98 ? -0.557 1.607 6.385 1.00 97.50 98 ALA A C 1
ATOM 771 O O . ALA A 1 98 ? 0.255 0.740 6.731 1.00 97.50 98 ALA A O 1
ATOM 772 N N . ARG A 1 99 ? -1.131 2.421 7.271 1.00 97.00 99 ARG A N 1
ATOM 773 C CA . ARG A 1 99 ? -0.867 2.404 8.713 1.00 97.00 99 ARG A CA 1
ATOM 774 C C . ARG A 1 99 ? -2.171 2.230 9.483 1.00 97.00 99 ARG A C 1
ATOM 776 O O . ARG A 1 99 ? -3.084 3.030 9.282 1.00 97.00 99 ARG A O 1
ATOM 783 N N . PRO A 1 100 ? -2.275 1.231 10.373 1.00 95.62 100 PRO A N 1
ATOM 784 C CA . PRO A 1 100 ? -3.377 1.156 11.320 1.00 95.62 100 PRO A CA 1
ATOM 785 C C . PRO A 1 100 ? -3.392 2.395 12.217 1.00 95.62 100 PRO A C 1
ATOM 787 O O . PRO A 1 100 ? -2.369 2.766 12.787 1.00 95.62 100 PRO A O 1
ATOM 790 N N . VAL A 1 101 ? -4.552 3.026 12.347 1.00 94.31 101 VAL A N 1
ATOM 791 C CA . VAL A 1 101 ? -4.763 4.218 13.171 1.00 94.31 101 VAL A CA 1
ATOM 792 C C . VAL A 1 101 ? -6.061 4.088 13.959 1.00 94.31 101 VAL A C 1
ATOM 794 O O . VAL A 1 101 ? -6.991 3.393 13.548 1.00 94.31 101 VAL A O 1
ATOM 797 N N . SER A 1 102 ? -6.135 4.780 15.089 1.00 90.81 102 SER A N 1
ATOM 798 C CA . SER A 1 102 ? -7.390 4.984 15.808 1.00 90.81 102 SER A CA 1
ATOM 799 C C . SER A 1 102 ? -8.043 6.254 15.284 1.00 90.81 102 SER A C 1
ATOM 801 O O . SER A 1 102 ? -7.431 7.322 15.328 1.00 90.81 102 SER A O 1
ATOM 803 N N . LEU A 1 103 ? -9.269 6.154 14.778 1.00 83.38 103 LEU A N 1
ATOM 804 C CA . LEU A 1 103 ? -9.966 7.313 14.234 1.00 83.38 103 LEU A CA 1
ATOM 805 C C . LEU A 1 103 ? -10.703 8.050 15.341 1.00 83.38 103 LEU A C 1
ATOM 807 O O . LEU A 1 103 ? -11.601 7.513 15.988 1.00 83.38 103 LEU A O 1
ATOM 811 N N . LEU A 1 104 ? -10.326 9.310 15.540 1.00 81.44 104 LEU A N 1
ATOM 812 C CA . LEU A 1 104 ? -11.060 10.217 16.401 1.00 81.44 104 LEU A CA 1
ATOM 813 C C . LEU A 1 104 ? -12.233 10.794 15.602 1.00 81.44 104 LEU A C 1
ATOM 815 O O . LEU A 1 104 ? -12.038 11.623 14.713 1.00 81.44 104 LEU A O 1
ATOM 819 N N . HIS A 1 105 ? -13.457 10.368 15.909 1.00 68.56 105 HIS A N 1
ATOM 820 C CA . HIS A 1 105 ? -14.646 11.040 15.394 1.00 68.56 105 HIS A CA 1
ATOM 821 C C . HIS A 1 105 ? -14.778 12.398 16.083 1.00 68.56 105 HIS A C 1
ATOM 823 O O . HIS A 1 105 ? -15.328 12.509 17.177 1.00 68.56 105 HIS A O 1
ATOM 829 N N . LEU A 1 106 ? -14.254 13.445 15.451 1.00 65.50 106 LEU A N 1
ATOM 830 C CA . LEU A 1 106 ? -14.511 14.816 15.869 1.00 65.50 106 LEU A CA 1
ATOM 831 C C . LEU A 1 106 ? -15.963 15.168 15.511 1.00 65.50 106 LEU A C 1
ATOM 833 O O . LEU A 1 106 ? -16.239 15.718 14.453 1.00 65.50 106 LEU A O 1
ATOM 837 N N . THR A 1 107 ? -16.915 14.851 16.391 1.00 58.75 107 THR A N 1
ATOM 838 C CA . THR A 1 107 ? -18.326 15.268 16.267 1.00 58.75 107 THR A CA 1
ATOM 839 C C . THR A 1 107 ? -18.575 16.696 16.765 1.00 58.75 107 THR A C 1
ATOM 841 O O . THR A 1 107 ? -19.702 17.049 17.107 1.00 58.75 107 THR A O 1
ATOM 844 N N . ALA A 1 108 ? -17.550 17.546 16.819 1.00 51.31 108 ALA A N 1
ATOM 845 C CA . ALA A 1 108 ? -17.731 18.943 17.180 1.00 51.31 108 ALA A CA 1
ATOM 846 C C . ALA A 1 108 ? -18.083 19.750 15.924 1.00 51.31 108 ALA A C 1
ATOM 848 O O . ALA A 1 108 ? -17.209 20.160 15.162 1.00 51.31 108 ALA A O 1
ATOM 849 N N . ARG A 1 109 ? -19.376 20.037 15.734 1.00 46.88 109 ARG A N 1
ATOM 850 C CA . ARG A 1 109 ? -19.750 21.300 15.092 1.00 46.88 109 ARG A CA 1
ATOM 851 C C . ARG A 1 109 ? -19.189 22.407 15.980 1.00 46.88 109 ARG A C 1
ATOM 853 O O . ARG A 1 109 ? -19.780 22.727 17.008 1.00 46.88 109 ARG A O 1
ATOM 860 N N . CYS A 1 110 ? -18.039 22.961 15.614 1.00 44.97 110 CYS A N 1
ATOM 861 C CA . CYS A 1 110 ? -17.611 24.243 16.151 1.00 44.97 110 CYS A CA 1
ATOM 862 C C . CYS A 1 110 ? -18.624 25.280 15.661 1.00 44.97 110 CYS A C 1
ATOM 864 O O . CYS A 1 110 ? -18.503 25.811 14.561 1.00 44.97 110 CYS A O 1
ATOM 866 N N . HIS A 1 111 ? -19.661 25.530 16.459 1.00 48.34 111 HIS A N 1
ATOM 867 C CA . HIS A 1 111 ? -20.423 26.763 16.359 1.00 48.34 111 HIS A CA 1
ATOM 868 C C . HIS A 1 111 ? -19.499 27.881 16.841 1.00 48.34 111 HIS A C 1
ATOM 870 O O . HIS A 1 111 ? -19.511 28.256 18.011 1.00 48.34 111 HIS A O 1
ATOM 876 N N . CYS A 1 112 ? -18.642 28.379 15.952 1.00 44.06 112 CYS A N 1
ATOM 877 C CA . CYS A 1 112 ? -18.093 29.709 16.137 1.00 44.06 112 CYS A CA 1
ATOM 878 C C . CYS A 1 112 ? -19.285 30.665 16.039 1.00 44.06 112 CYS A C 1
ATOM 880 O O . CYS A 1 112 ? -19.926 30.751 14.995 1.00 44.06 112 CYS A O 1
ATOM 882 N N . LEU A 1 113 ? -19.625 31.281 17.170 1.00 45.91 113 LEU A N 1
ATOM 883 C CA . LEU A 1 113 ? -20.612 32.346 17.289 1.00 45.91 113 LEU A CA 1
ATOM 884 C C . LEU A 1 113 ? -20.353 33.402 16.214 1.00 45.91 113 LEU A C 1
ATOM 886 O O . LEU A 1 113 ? -19.348 34.108 16.250 1.00 45.91 113 LEU A O 1
ATOM 890 N N . GLU A 1 114 ? -21.276 33.508 15.268 1.00 42.62 114 GLU A N 1
ATOM 891 C CA . GLU A 1 114 ? -21.362 34.624 14.339 1.00 42.62 114 GLU A CA 1
ATOM 892 C C . GLU A 1 114 ? -21.911 35.825 15.124 1.00 42.62 114 GLU A C 1
ATOM 894 O O . GLU A 1 114 ? -23.098 36.130 15.100 1.00 42.62 114 GLU A O 1
ATOM 899 N N . GLN A 1 115 ? -21.054 36.471 15.919 1.00 43.50 115 GLN A N 1
ATOM 900 C CA . GLN A 1 115 ? -21.303 37.833 16.384 1.00 43.50 115 GLN A CA 1
ATOM 901 C C . GLN A 1 115 ? -20.643 38.787 15.393 1.00 43.50 115 GLN A C 1
ATOM 903 O O . GLN A 1 115 ? -19.574 39.337 15.647 1.00 43.50 115 GLN A O 1
ATOM 908 N N . VAL A 1 116 ? -21.285 38.968 14.240 1.00 46.72 116 VAL A N 1
ATOM 909 C CA . VAL A 1 116 ? -21.092 40.189 13.460 1.00 46.72 116 VAL A CA 1
ATOM 910 C C . VAL A 1 116 ? -22.017 41.223 14.085 1.00 46.72 116 VAL A C 1
ATOM 912 O O . VAL A 1 116 ? -23.212 41.277 13.807 1.00 46.72 116 VAL A O 1
ATOM 915 N N . GLU A 1 117 ? -21.467 41.996 15.014 1.00 44.19 117 GLU A N 1
ATOM 916 C CA . GLU A 1 117 ? -22.081 43.234 15.476 1.00 44.19 117 GLU A CA 1
ATOM 917 C C . GLU A 1 117 ? -22.055 44.218 14.292 1.00 44.19 117 GLU A C 1
ATOM 919 O O . GLU A 1 117 ? -21.069 44.919 14.065 1.00 44.19 117 GLU A O 1
ATOM 924 N N . GLU A 1 118 ? -23.104 44.214 13.462 1.00 42.38 118 GLU A N 1
ATOM 925 C CA . GLU A 1 118 ? -23.315 45.269 12.469 1.00 42.38 118 GLU A CA 1
ATOM 926 C C . GLU A 1 118 ? -23.614 46.580 13.205 1.00 42.38 118 GLU A C 1
ATOM 928 O O . GLU A 1 118 ? -24.736 46.852 13.637 1.00 42.38 118 GLU A O 1
ATOM 933 N N . ALA A 1 119 ? -22.589 47.417 13.349 1.00 49.41 119 ALA A N 1
ATOM 934 C CA . ALA A 1 119 ? -22.773 48.817 13.689 1.00 49.41 119 ALA A CA 1
ATOM 935 C C . ALA A 1 119 ? -23.500 49.531 12.527 1.00 49.41 119 ALA A C 1
ATOM 937 O O . ALA A 1 119 ? -23.081 49.405 11.372 1.00 49.41 119 ALA A O 1
ATOM 938 N N . PRO A 1 120 ? -24.561 50.317 12.783 1.00 43.69 120 PRO A N 1
ATOM 939 C CA . PRO A 1 120 ? -25.315 50.969 11.720 1.00 43.69 120 PRO A CA 1
ATOM 940 C C . PRO A 1 120 ? -24.494 52.095 11.076 1.00 43.69 120 PRO A C 1
ATOM 942 O O . PRO A 1 120 ? -24.163 53.099 11.714 1.00 43.69 120 PRO A O 1
ATOM 945 N N . ILE A 1 121 ? -24.200 51.953 9.781 1.00 55.00 121 ILE A N 1
ATOM 946 C CA . ILE A 1 121 ? -23.563 52.990 8.963 1.00 55.00 121 ILE A CA 1
ATOM 947 C C . ILE A 1 121 ? -24.552 54.152 8.797 1.00 55.00 121 ILE A C 1
ATOM 949 O O . ILE A 1 121 ? -25.515 54.097 8.031 1.00 55.00 121 ILE A O 1
ATOM 953 N N . ARG A 1 122 ? -24.311 55.231 9.543 1.00 47.88 122 ARG A N 1
ATOM 954 C CA . ARG A 1 122 ? -25.056 56.488 9.463 1.00 47.88 122 ARG A CA 1
ATOM 955 C C . ARG A 1 122 ? -24.668 57.209 8.167 1.00 47.88 122 ARG A C 1
ATOM 957 O O . ARG A 1 122 ? -23.583 57.770 8.066 1.00 47.88 122 ARG A O 1
ATOM 964 N N . GLY A 1 123 ? -25.554 57.172 7.173 1.00 46.41 123 GLY A N 1
ATOM 965 C CA . GLY A 1 123 ? -25.373 57.853 5.891 1.00 46.41 123 GLY A CA 1
ATOM 966 C C . GLY A 1 123 ? -25.222 59.369 6.050 1.00 46.41 123 GLY A C 1
ATOM 967 O O . GLY A 1 123 ? -26.084 60.043 6.616 1.00 46.41 123 GLY A O 1
ATOM 968 N N . TYR A 1 124 ? -24.124 59.905 5.524 1.00 45.47 124 TYR A N 1
ATOM 969 C CA . TYR A 1 124 ? -23.877 61.337 5.396 1.00 45.47 124 TYR A CA 1
ATOM 970 C C . TYR A 1 124 ? -24.618 61.844 4.153 1.00 45.47 124 TYR A C 1
ATOM 972 O O . TYR A 1 124 ? -24.347 61.411 3.034 1.00 45.47 124 TYR A O 1
ATOM 980 N N . ARG A 1 125 ? -25.588 62.741 4.350 1.00 46.56 125 ARG A N 1
ATOM 981 C CA . ARG A 1 125 ? -26.338 63.401 3.276 1.00 46.56 125 ARG A CA 1
ATOM 982 C C . ARG A 1 125 ? -25.575 64.667 2.877 1.00 46.56 125 ARG A C 1
ATOM 984 O O . ARG A 1 125 ? -25.447 65.576 3.692 1.00 46.56 125 ARG A O 1
ATOM 991 N N . ALA A 1 126 ? -25.047 64.706 1.656 1.00 47.31 126 ALA A N 1
ATOM 992 C CA . ALA A 1 126 ? -24.504 65.926 1.064 1.00 47.31 126 ALA A CA 1
ATOM 993 C C . ALA A 1 126 ? -25.655 66.901 0.759 1.00 47.31 126 ALA A C 1
ATOM 995 O O . ALA A 1 126 ? -26.699 66.490 0.248 1.00 47.31 126 ALA A O 1
ATOM 996 N N . GLY A 1 127 ? -25.472 68.164 1.144 1.00 46.28 127 GLY A N 1
ATOM 997 C CA . GLY A 1 127 ? -26.429 69.244 0.931 1.00 46.28 127 GLY A CA 1
ATOM 998 C C . GLY A 1 127 ? -26.483 69.718 -0.521 1.00 46.28 127 GLY A C 1
ATOM 999 O O . GLY A 1 127 ? -25.505 69.611 -1.261 1.00 46.28 127 GLY A O 1
ATOM 1000 N N . LEU A 1 128 ? -27.646 70.257 -0.876 1.00 44.25 128 LEU A N 1
ATOM 1001 C CA . LEU A 1 128 ? -27.853 71.271 -1.905 1.00 44.25 128 LEU A CA 1
ATOM 1002 C C . LEU A 1 128 ? -28.395 72.511 -1.194 1.00 44.25 128 LEU A C 1
ATOM 1004 O O . LEU A 1 128 ? -29.216 72.311 -0.265 1.00 44.25 128 LEU A O 1
#